Protein AF-A0A9Q0UWW4-F1 (afdb_monomer)

Sequence (151 aa):
MAEFVESRTKLNVGPIHRPPTVSKNQIAFLVVTVLIWVRFFIKNVATKDTILHDWRVWLLGAVFVYFFSVSGGSGMQLGGEGFAVGFLYTTVGLLLGVVTHLLVRVNNRSAQQVVMGAALVVSFWAVKKVVSLDNWKTGYGVHAFWPTSWR

Mean predicted aligned error: 13.15 Å

Foldseek 3Di:
DQVVCCVVPVDNDPDDDDDPPADPVRVVVVVVVVVVVVVVVVVVVVVCPDPVNDVVSVVVVVLVVQLCCQQPVDDPDDSVLSNLLSVLVSVLVVLVVCLPPVLVPDPDPVVSVVSVVVNVVSNVVSVVVVQVSVCVVPVDRDDPDDPPDDD

Radius of gyration: 26.38 Å; Cα contacts (8 Å, |Δi|>4): 57; chains: 1; bounding box: 58×31×73 Å

Organism: NCBI:txid2511006

Nearest PDB structures (foldseek):
  8pn9-assembly1_H  TM=8.032E-01  e=9.453E-02  Homo sapiens
  3j9m-assembly1_AL  TM=3.895E-01  e=6.860E+00  Homo sapiens

Solvent-accessible surface area (backbone atoms only — not comparable to full-atom values): 9039 Å² total; per-residue (Å²): 105,70,69,60,48,27,75,74,65,76,47,91,74,72,88,80,83,72,74,74,95,61,54,75,67,5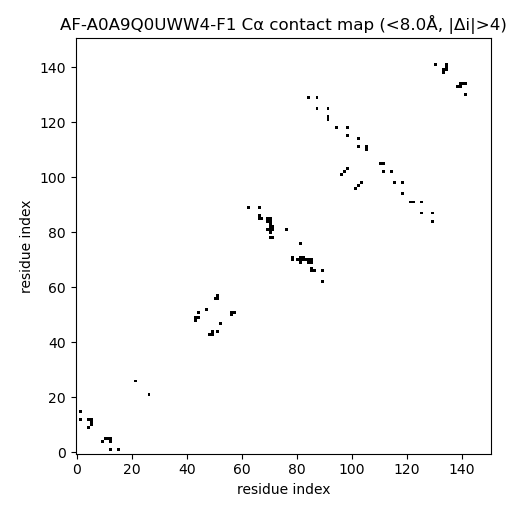8,52,51,50,49,52,53,52,48,57,58,47,48,62,55,49,52,54,52,57,70,66,61,84,36,73,88,68,41,66,65,52,54,52,52,49,51,53,50,53,49,37,53,50,61,25,63,72,56,98,83,58,60,66,70,57,22,44,52,52,20,48,46,53,49,53,52,53,50,51,52,48,39,57,68,62,53,46,72,70,53,88,49,65,69,59,45,51,51,52,51,53,50,51,52,53,52,49,53,51,44,52,53,49,53,52,53,54,47,30,69,74,69,68,48,77,88,73,84,84,70,84,88,70,91,129

Structure (mmCIF, N/CA/C/O backbone):
data_AF-A0A9Q0UWW4-F1
#
_entry.id   AF-A0A9Q0UWW4-F1
#
loop_
_atom_site.group_PDB
_atom_site.id
_atom_site.type_symbol
_atom_site.label_atom_id
_atom_site.label_alt_id
_atom_site.label_comp_id
_atom_site.label_asym_id
_atom_site.label_entity_id
_atom_site.label_seq_id
_atom_site.pdbx_PDB_ins_code
_atom_site.Cartn_x
_atom_site.Cartn_y
_atom_site.Cartn_z
_atom_site.occupancy
_atom_site.B_iso_or_equiv
_atom_site.auth_seq_id
_atom_site.auth_comp_id
_atom_site.auth_asym_id
_atom_site.auth_atom_id
_atom_site.pdbx_PDB_model_num
ATOM 1 N N . MET A 1 1 ? 22.596 -2.499 -25.577 1.00 62.81 1 MET A N 1
ATOM 2 C CA . MET A 1 1 ? 22.942 -3.419 -26.688 1.00 62.81 1 MET A CA 1
ATOM 3 C C . MET A 1 1 ? 24.288 -3.068 -27.316 1.00 62.81 1 MET A C 1
ATOM 5 O O . MET A 1 1 ? 25.119 -3.954 -27.365 1.00 62.81 1 MET A O 1
ATOM 9 N N . ALA A 1 2 ? 24.550 -1.815 -27.720 1.00 63.38 2 ALA A N 1
ATOM 10 C CA . ALA A 1 2 ? 25.876 -1.392 -28.210 1.00 63.38 2 ALA A CA 1
ATOM 11 C C . ALA A 1 2 ? 27.008 -1.689 -27.202 1.00 63.38 2 ALA A C 1
ATOM 13 O O . ALA A 1 2 ? 27.925 -2.430 -27.528 1.00 63.38 2 ALA A O 1
ATOM 14 N N . GLU A 1 3 ? 26.853 -1.258 -25.942 1.00 69.06 3 GLU A N 1
ATOM 15 C CA . GLU A 1 3 ? 27.795 -1.573 -24.846 1.00 69.06 3 GLU A CA 1
ATOM 16 C C . GLU A 1 3 ? 27.950 -3.084 -24.586 1.00 69.06 3 GLU A C 1
ATOM 18 O O . GLU A 1 3 ? 29.015 -3.577 -24.220 1.00 69.06 3 GLU A O 1
ATOM 23 N N . PHE A 1 4 ? 26.877 -3.851 -24.796 1.00 73.19 4 PHE A N 1
ATOM 24 C CA . PHE A 1 4 ? 26.891 -5.304 -24.621 1.00 73.19 4 PHE A CA 1
ATOM 25 C C . PHE A 1 4 ? 27.679 -6.004 -25.736 1.00 73.19 4 PHE A C 1
ATOM 27 O O . PHE A 1 4 ? 28.363 -6.990 -25.486 1.00 73.19 4 PHE A O 1
ATOM 34 N N . VAL A 1 5 ? 27.611 -5.494 -26.966 1.00 71.75 5 VAL A N 1
ATOM 35 C CA . VAL A 1 5 ? 28.386 -6.029 -28.090 1.00 71.75 5 VAL A CA 1
ATOM 36 C C . VAL A 1 5 ? 29.854 -5.616 -27.961 1.00 71.75 5 VAL A C 1
ATOM 38 O O . VAL A 1 5 ? 30.718 -6.482 -28.045 1.00 71.75 5 VAL A O 1
ATOM 41 N N . GLU A 1 6 ? 30.141 -4.350 -27.650 1.00 81.25 6 GLU A N 1
ATOM 42 C CA . GLU A 1 6 ? 31.507 -3.821 -27.495 1.00 81.25 6 GLU A CA 1
ATOM 43 C C . GLU A 1 6 ? 32.283 -4.515 -26.358 1.00 81.25 6 GLU A C 1
ATOM 45 O O . GLU A 1 6 ? 33.443 -4.889 -26.532 1.00 81.25 6 GLU A O 1
ATOM 50 N N . SER A 1 7 ? 31.626 -4.815 -25.231 1.00 78.88 7 SER A N 1
ATOM 51 C CA . SER A 1 7 ? 32.237 -5.577 -24.127 1.00 78.88 7 SER A CA 1
ATOM 52 C C . SER A 1 7 ? 32.540 -7.045 -24.462 1.00 78.88 7 SER A C 1
ATOM 54 O O . SER A 1 7 ? 33.432 -7.639 -23.854 1.00 78.88 7 SER A O 1
ATOM 56 N N . ARG A 1 8 ? 31.831 -7.648 -25.427 1.00 79.88 8 ARG A N 1
ATOM 57 C CA . ARG A 1 8 ? 32.003 -9.060 -25.823 1.00 79.88 8 ARG A CA 1
ATOM 58 C C . ARG A 1 8 ? 32.945 -9.236 -27.009 1.00 79.88 8 ARG A C 1
ATOM 60 O O . ARG A 1 8 ? 33.596 -10.273 -27.096 1.00 79.88 8 ARG A O 1
ATOM 67 N N . THR A 1 9 ? 33.029 -8.253 -27.901 1.00 77.69 9 THR A N 1
ATOM 68 C CA . THR A 1 9 ? 33.825 -8.344 -29.135 1.00 77.69 9 THR A CA 1
ATOM 69 C C . THR A 1 9 ? 35.062 -7.448 -29.134 1.00 77.69 9 THR A C 1
ATOM 71 O O . THR A 1 9 ? 35.898 -7.608 -30.019 1.00 77.69 9 THR A O 1
ATOM 74 N N . LYS A 1 10 ? 35.215 -6.541 -28.151 1.00 76.44 10 LYS A N 1
ATOM 75 C CA . LYS A 1 10 ? 36.306 -5.544 -28.057 1.00 76.44 10 LYS A CA 1
ATOM 76 C C . LYS A 1 10 ? 36.460 -4.665 -29.309 1.00 76.44 10 LYS A C 1
ATOM 78 O O . LYS A 1 10 ? 37.500 -4.041 -29.506 1.00 76.44 10 LYS A O 1
ATOM 83 N N . LEU A 1 11 ? 35.437 -4.624 -30.158 1.00 76.69 11 LEU A N 1
ATOM 84 C CA . LEU A 1 11 ? 35.383 -3.799 -31.356 1.00 76.69 11 LEU A CA 1
ATOM 85 C C . LEU A 1 11 ? 34.533 -2.572 -31.051 1.00 76.69 11 LEU A C 1
ATOM 87 O O . LEU A 1 11 ? 33.400 -2.712 -30.591 1.00 76.69 11 LEU A O 1
ATOM 91 N N . ASN A 1 12 ? 35.080 -1.384 -31.315 1.00 73.25 12 ASN A N 1
ATOM 92 C CA . ASN A 1 12 ? 34.363 -0.133 -31.109 1.00 73.25 12 ASN A CA 1
ATOM 93 C C . ASN A 1 12 ? 33.231 -0.032 -32.137 1.00 73.25 12 ASN A C 1
ATOM 95 O O . ASN A 1 12 ? 33.469 0.089 -33.342 1.00 73.25 12 ASN A O 1
ATOM 99 N N . VAL A 1 13 ? 31.995 -0.148 -31.661 1.00 72.38 13 VAL A N 1
ATOM 100 C CA . VAL A 1 13 ? 30.811 -0.020 -32.505 1.00 72.38 13 VAL A CA 1
ATOM 101 C C . VAL A 1 13 ? 30.376 1.439 -32.426 1.00 72.38 13 VAL A C 1
ATOM 103 O O . VAL A 1 13 ? 29.944 1.901 -31.374 1.00 72.38 13 VAL A O 1
ATOM 106 N N . GLY A 1 14 ? 30.510 2.170 -33.535 1.00 77.25 14 GLY A N 1
ATOM 107 C CA . GLY A 1 14 ? 30.086 3.569 -33.632 1.00 77.25 14 GLY A CA 1
ATOM 108 C C . GLY A 1 14 ? 28.591 3.784 -33.317 1.00 77.25 14 GLY A C 1
ATOM 109 O O . GLY A 1 14 ? 27.839 2.826 -33.113 1.00 77.25 14 GLY A O 1
ATOM 110 N N . PRO A 1 15 ? 28.121 5.045 -33.279 1.00 77.56 15 PRO A N 1
ATOM 111 C CA . PRO A 1 15 ? 26.773 5.377 -32.825 1.00 77.56 15 PRO A CA 1
ATOM 112 C C . PRO A 1 15 ? 25.697 4.650 -33.644 1.00 77.56 15 PRO A C 1
ATOM 114 O O . PRO A 1 15 ? 25.524 4.884 -34.840 1.00 77.56 15 PRO A O 1
ATOM 117 N N . ILE A 1 16 ? 24.944 3.768 -32.977 1.00 74.25 16 ILE A N 1
ATOM 118 C CA . ILE A 1 16 ? 23.845 3.024 -33.597 1.00 74.25 16 ILE A CA 1
ATOM 119 C C . ILE A 1 16 ? 22.669 3.980 -33.814 1.00 74.25 16 ILE A C 1
ATOM 121 O O . ILE A 1 16 ? 21.913 4.291 -32.887 1.00 74.25 16 ILE A O 1
ATOM 125 N N . HIS A 1 17 ? 22.487 4.429 -35.056 1.00 73.19 17 HIS A N 1
ATOM 126 C CA . HIS A 1 17 ? 21.294 5.163 -35.462 1.00 73.19 17 HIS A CA 1
ATOM 127 C C . HIS A 1 17 ? 20.083 4.229 -35.462 1.00 73.19 17 HIS A C 1
ATOM 129 O O . HIS A 1 17 ? 19.839 3.471 -36.398 1.00 73.19 17 HIS A O 1
ATOM 135 N N . ARG A 1 18 ? 19.302 4.291 -34.385 1.00 71.81 18 ARG A N 1
ATOM 136 C CA . ARG A 1 18 ? 17.993 3.643 -34.326 1.00 71.81 18 ARG A CA 1
ATOM 137 C C . ARG A 1 18 ? 16.998 4.421 -35.197 1.00 71.81 18 ARG A C 1
ATOM 139 O O . ARG A 1 18 ? 16.833 5.623 -34.963 1.00 71.81 18 ARG A O 1
ATOM 146 N N . PRO A 1 19 ? 16.334 3.785 -36.181 1.00 70.88 19 PRO A N 1
ATOM 147 C CA . PRO A 1 19 ? 15.236 4.433 -36.877 1.00 70.88 19 PRO A CA 1
ATOM 148 C C . PRO A 1 19 ? 14.135 4.772 -35.861 1.00 70.88 19 PRO A C 1
ATOM 150 O O . PRO A 1 19 ? 13.965 4.043 -34.875 1.00 70.88 19 PRO A O 1
ATOM 153 N N . PRO A 1 20 ? 13.398 5.877 -36.055 1.00 75.38 20 PRO A N 1
ATOM 154 C CA . PRO A 1 20 ? 12.251 6.175 -35.213 1.00 75.38 20 PRO A CA 1
ATOM 155 C C . PRO A 1 20 ? 11.292 4.982 -35.255 1.00 75.38 20 PRO A C 1
ATOM 157 O O . PRO A 1 20 ? 10.932 4.502 -36.327 1.00 75.38 20 PRO A O 1
ATOM 160 N N . THR A 1 21 ? 10.895 4.490 -34.080 1.00 79.56 21 THR A N 1
ATOM 161 C CA . THR A 1 21 ? 10.016 3.316 -33.929 1.00 79.56 21 THR A CA 1
ATOM 162 C C . THR A 1 21 ? 8.635 3.523 -34.547 1.00 79.56 21 THR A C 1
ATOM 164 O O . THR A 1 21 ? 7.915 2.560 -34.787 1.00 79.56 21 THR A O 1
ATOM 167 N N . VAL A 1 22 ? 8.268 4.779 -34.809 1.00 81.31 22 VAL A N 1
ATOM 168 C CA . VAL A 1 22 ? 6.979 5.192 -35.352 1.00 81.31 22 VAL A CA 1
ATOM 169 C C . VAL A 1 22 ? 7.222 6.161 -36.507 1.00 81.31 22 VAL A C 1
ATOM 171 O O . VAL A 1 22 ? 7.999 7.112 -36.388 1.00 81.31 22 VAL A O 1
ATOM 174 N N . SER A 1 23 ? 6.561 5.927 -37.639 1.00 87.19 23 SER A N 1
ATOM 175 C CA . SER A 1 23 ? 6.664 6.808 -38.806 1.00 87.19 23 SER A CA 1
ATOM 176 C C . SER A 1 23 ? 6.017 8.176 -38.544 1.00 87.19 23 SER A C 1
ATOM 178 O O . SER A 1 23 ? 5.076 8.297 -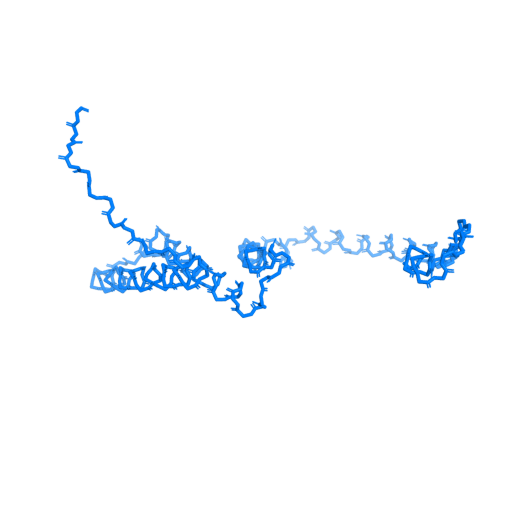37.758 1.00 87.19 23 SER A O 1
ATOM 180 N N . LYS A 1 24 ? 6.467 9.223 -39.253 1.00 85.94 24 LYS A N 1
ATOM 181 C CA . LYS A 1 24 ? 5.908 10.586 -39.125 1.00 85.94 24 LYS A CA 1
ATOM 182 C C . LYS A 1 24 ? 4.388 10.627 -39.349 1.00 85.94 24 LYS A C 1
ATOM 184 O O . LYS A 1 24 ? 3.685 11.347 -38.648 1.00 85.94 24 LYS A O 1
ATOM 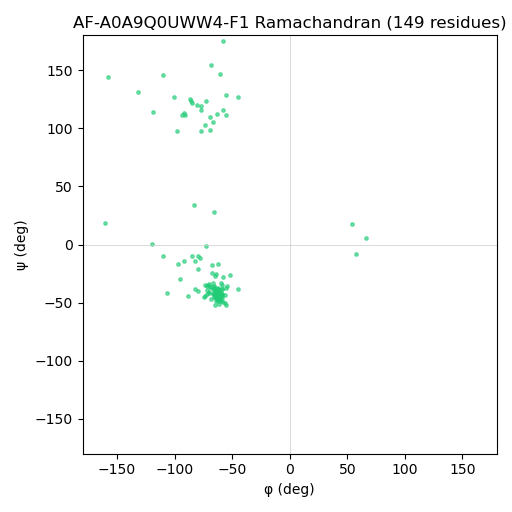189 N N . ASN A 1 25 ? 3.878 9.801 -40.262 1.00 87.69 25 ASN A N 1
ATOM 190 C CA . ASN A 1 25 ? 2.450 9.728 -40.574 1.00 87.69 25 ASN A CA 1
ATOM 191 C C . ASN A 1 25 ? 1.650 9.016 -39.471 1.00 87.69 25 ASN A C 1
ATOM 193 O O . ASN A 1 25 ? 0.534 9.425 -39.169 1.00 87.69 25 ASN A O 1
ATOM 197 N N . GLN A 1 26 ? 2.224 7.999 -38.819 1.00 89.06 26 GLN A N 1
ATOM 198 C CA . GLN A 1 26 ? 1.610 7.357 -37.651 1.00 89.06 26 GLN A CA 1
ATOM 199 C C . GLN A 1 26 ? 1.576 8.292 -36.437 1.00 89.06 26 GLN A C 1
ATOM 201 O O . GLN A 1 26 ? 0.588 8.298 -35.710 1.00 89.06 26 GLN A O 1
ATOM 206 N N . ILE A 1 27 ? 2.610 9.121 -36.244 1.00 88.00 27 ILE A N 1
ATOM 207 C CA . ILE A 1 27 ? 2.608 10.166 -35.209 1.00 88.00 27 ILE A CA 1
ATOM 208 C C . ILE A 1 27 ? 1.503 11.184 -35.501 1.00 88.00 27 ILE A C 1
ATOM 210 O O . ILE A 1 27 ? 0.718 11.496 -34.612 1.00 88.00 27 ILE A O 1
ATOM 214 N N . ALA A 1 28 ? 1.394 11.655 -36.747 1.00 91.31 28 ALA A N 1
ATOM 215 C CA . ALA A 1 28 ? 0.334 12.579 -37.143 1.00 91.31 28 ALA A CA 1
ATOM 216 C C . ALA A 1 28 ? -1.064 11.975 -36.914 1.00 91.31 28 ALA A C 1
ATOM 218 O O . ALA A 1 28 ? -1.933 12.631 -36.344 1.00 91.31 28 ALA A O 1
ATOM 219 N N . PHE A 1 29 ? -1.263 10.706 -37.275 1.00 94.25 29 PHE A N 1
ATOM 220 C CA . PHE A 1 29 ? -2.520 9.997 -37.044 1.00 94.25 29 PHE A CA 1
ATOM 221 C C . PHE A 1 29 ? -2.841 9.827 -35.551 1.00 94.25 29 PHE A C 1
ATOM 223 O O . PHE A 1 29 ? -3.977 10.064 -35.138 1.00 94.25 29 PHE A O 1
ATOM 230 N N . LEU A 1 30 ? -1.849 9.473 -34.727 1.00 92.00 30 LEU A N 1
ATOM 231 C CA . LEU A 1 30 ? -2.005 9.391 -33.273 1.00 92.00 30 LEU A CA 1
ATOM 232 C C . LEU A 1 30 ? -2.387 10.745 -32.680 1.00 92.00 30 LEU A C 1
ATOM 234 O O . LEU A 1 30 ? -3.326 10.813 -31.895 1.00 92.00 30 LEU A O 1
ATOM 238 N N . VAL A 1 31 ? -1.713 11.820 -33.088 1.00 92.31 31 VAL A N 1
ATOM 239 C CA . VAL A 1 31 ? -2.013 13.177 -32.617 1.00 92.31 31 VAL A CA 1
ATOM 240 C C . VAL A 1 31 ? -3.441 13.569 -32.986 1.00 92.31 31 VAL A C 1
ATOM 242 O O . VAL A 1 31 ? -4.188 14.003 -32.115 1.00 92.31 31 VAL A O 1
ATOM 245 N N . VAL A 1 32 ? -3.864 13.357 -34.234 1.00 94.31 32 VAL A N 1
ATOM 246 C CA . VAL A 1 32 ? -5.242 13.652 -34.667 1.00 94.31 32 VAL A CA 1
ATOM 247 C C . VAL A 1 32 ? -6.258 12.820 -33.882 1.00 94.31 32 VAL A C 1
ATOM 249 O O . VAL A 1 32 ? -7.252 13.358 -33.398 1.00 94.31 32 VAL A O 1
ATOM 252 N N . THR A 1 33 ? -5.991 11.529 -33.686 1.00 92.56 33 THR A N 1
ATOM 253 C CA . THR A 1 33 ? -6.867 10.634 -32.916 1.00 92.56 33 THR A CA 1
ATOM 254 C C . THR A 1 33 ? -6.991 11.090 -31.463 1.00 92.56 33 THR A C 1
ATOM 256 O O . THR A 1 33 ? -8.101 11.173 -30.938 1.00 92.56 33 THR A O 1
ATOM 259 N N . VAL A 1 34 ? -5.873 11.453 -30.827 1.00 92.75 34 VAL A N 1
ATOM 260 C CA . VAL A 1 34 ? -5.846 11.990 -29.460 1.00 92.75 34 VAL A CA 1
ATOM 261 C C . VAL A 1 34 ? -6.613 13.307 -29.381 1.00 92.75 34 VAL A C 1
ATOM 263 O O . VAL A 1 34 ? -7.416 13.479 -28.470 1.00 92.75 34 VAL A O 1
ATOM 266 N N . LEU A 1 35 ? -6.441 14.216 -30.343 1.00 92.06 35 LEU A N 1
ATOM 267 C CA . LEU A 1 35 ? -7.163 15.492 -30.377 1.00 92.06 35 LEU A CA 1
ATOM 268 C C . LEU A 1 35 ? -8.683 15.298 -30.508 1.00 92.06 35 LEU A C 1
ATOM 270 O O . LEU A 1 35 ? -9.452 15.982 -29.828 1.00 92.06 35 LEU A O 1
ATOM 274 N N . ILE A 1 36 ? -9.124 14.335 -31.323 1.00 90.56 36 ILE A N 1
ATOM 275 C CA . ILE A 1 36 ? -10.543 13.962 -31.435 1.00 90.56 36 ILE A CA 1
ATOM 276 C C . ILE A 1 36 ? -11.046 13.378 -30.105 1.00 90.56 36 ILE A C 1
ATOM 278 O O . ILE A 1 36 ? -12.105 13.774 -29.609 1.00 90.56 36 ILE A O 1
ATOM 282 N N . TRP A 1 37 ? -10.266 12.487 -29.487 1.00 86.50 37 TRP A N 1
ATOM 283 C CA . TRP A 1 37 ? -10.591 11.871 -28.197 1.00 86.50 37 TRP A CA 1
ATOM 284 C C . TRP A 1 37 ? -10.682 12.884 -27.056 1.00 86.50 37 TRP A C 1
ATOM 286 O O . TRP A 1 37 ? -11.592 12.792 -26.233 1.00 86.50 37 TRP A O 1
ATOM 296 N N . VAL A 1 38 ? -9.800 13.886 -27.026 1.00 86.06 38 VAL A N 1
ATOM 297 C CA . VAL A 1 38 ? -9.777 14.941 -26.003 1.00 86.06 38 VAL A CA 1
ATOM 298 C C . VAL A 1 38 ? -11.121 15.663 -25.929 1.00 86.06 38 VAL A C 1
ATOM 300 O O . VAL A 1 38 ? -11.651 15.869 -24.837 1.00 86.06 38 VAL A O 1
ATOM 303 N N . ARG A 1 39 ? -11.732 15.998 -27.073 1.00 82.56 39 ARG A N 1
ATOM 304 C CA . ARG A 1 39 ? -13.029 16.692 -27.089 1.00 82.56 39 ARG A CA 1
ATOM 305 C C . ARG A 1 39 ? -14.156 15.841 -26.498 1.00 82.56 39 ARG A C 1
ATOM 307 O O . ARG A 1 39 ? -15.031 16.391 -25.829 1.00 82.56 39 ARG A O 1
ATOM 314 N N . PHE A 1 40 ? -14.146 14.534 -26.745 1.00 79.19 40 PHE A N 1
ATOM 315 C CA . PHE A 1 40 ? -15.128 13.602 -26.186 1.00 79.19 40 PHE A CA 1
ATOM 316 C C . PHE A 1 40 ? -14.895 13.382 -24.686 1.00 79.19 40 PHE A C 1
ATOM 318 O O . PHE A 1 40 ? -15.827 13.455 -23.886 1.00 79.19 40 PHE A O 1
ATOM 325 N N . PHE A 1 41 ? -13.634 13.221 -24.292 1.00 77.88 41 PHE A N 1
ATOM 326 C CA . PHE A 1 41 ? -13.240 12.996 -22.908 1.00 77.88 41 PHE A CA 1
ATOM 327 C C . PHE A 1 41 ? -13.537 14.205 -22.010 1.00 77.88 41 PHE A C 1
ATOM 329 O O . PHE A 1 41 ? -14.102 14.032 -20.935 1.00 77.88 41 PHE A O 1
ATOM 336 N N . ILE A 1 42 ? -13.260 15.434 -22.466 1.00 77.56 42 ILE A N 1
ATOM 337 C CA . ILE A 1 42 ? -13.568 16.662 -21.708 1.00 77.56 42 ILE A CA 1
ATOM 338 C C . ILE A 1 42 ? -15.066 16.772 -21.419 1.00 77.56 42 ILE A C 1
ATOM 340 O O . ILE A 1 42 ? -15.445 17.136 -20.308 1.00 77.56 42 ILE A O 1
ATOM 344 N N . LYS A 1 43 ? -15.922 16.448 -22.397 1.00 69.19 43 LYS A N 1
ATOM 345 C CA . LYS A 1 43 ? -17.375 16.466 -22.189 1.00 69.19 43 LYS A CA 1
ATOM 346 C C . LYS A 1 43 ? -17.781 15.462 -21.113 1.00 69.19 43 LYS A C 1
ATOM 348 O O . LYS A 1 43 ? -18.484 15.846 -20.191 1.00 69.19 43 LYS A O 1
ATOM 353 N N . ASN A 1 44 ? -17.264 14.236 -21.178 1.00 68.00 44 ASN A N 1
ATOM 354 C CA . ASN A 1 44 ? -17.581 13.189 -20.204 1.00 68.00 44 ASN A CA 1
ATOM 355 C C . ASN A 1 44 ? -17.065 13.514 -18.790 1.00 68.00 44 ASN A C 1
ATOM 357 O O . ASN A 1 44 ? -17.736 13.213 -17.807 1.00 68.00 44 ASN A O 1
ATOM 361 N N . VAL A 1 45 ? -15.901 14.159 -18.668 1.00 73.19 45 VAL A N 1
ATOM 362 C CA . VAL A 1 45 ? -15.358 14.612 -17.375 1.00 73.19 45 VAL A CA 1
ATOM 363 C C . VAL A 1 45 ? -16.181 15.781 -16.818 1.00 73.19 45 VAL A C 1
ATOM 365 O O . VAL A 1 45 ? -16.499 15.795 -15.632 1.00 73.19 45 VAL A O 1
ATOM 368 N N . ALA A 1 46 ? -16.594 16.736 -17.655 1.00 71.19 46 ALA A N 1
ATOM 369 C CA . ALA A 1 46 ? -17.364 17.903 -17.220 1.00 71.19 46 ALA A CA 1
ATOM 370 C C . ALA A 1 46 ? -18.759 17.552 -16.666 1.00 71.19 46 ALA A C 1
ATOM 372 O O . ALA A 1 46 ? -19.270 18.271 -15.808 1.00 71.19 46 ALA A O 1
ATOM 373 N N . THR A 1 47 ? -19.359 16.442 -17.105 1.00 75.88 47 THR A N 1
ATOM 374 C CA . THR A 1 47 ? -20.681 15.981 -16.644 1.00 75.88 47 THR A CA 1
ATOM 375 C C . THR A 1 47 ? -20.669 15.411 -15.214 1.00 75.88 47 THR A C 1
ATOM 377 O O . THR A 1 47 ? -21.725 15.068 -14.702 1.00 75.88 47 THR A O 1
ATOM 380 N N . LYS A 1 48 ? -19.512 15.346 -14.530 1.00 64.81 48 LYS A N 1
ATOM 381 C CA . LYS A 1 48 ? -19.320 14.878 -13.132 1.00 64.81 48 LYS A CA 1
ATOM 382 C C . LYS A 1 48 ? -19.779 13.447 -12.799 1.00 64.81 48 LYS A C 1
ATOM 384 O O . LYS A 1 48 ? -19.389 12.941 -11.754 1.00 64.81 48 LYS A O 1
ATOM 389 N N . ASP A 1 49 ? -20.462 12.752 -13.703 1.00 66.50 49 ASP A N 1
ATOM 390 C CA . ASP A 1 49 ? -20.857 11.338 -13.584 1.00 66.50 49 ASP A CA 1
ATOM 391 C C . ASP A 1 49 ? -19.741 10.359 -13.999 1.00 66.50 49 ASP A C 1
ATOM 393 O O . ASP A 1 49 ? -19.980 9.296 -14.572 1.00 66.50 49 ASP A O 1
ATOM 397 N N . THR A 1 50 ? -18.476 10.705 -13.743 1.00 76.38 50 THR A N 1
ATOM 398 C CA . THR A 1 50 ? -17.338 9.825 -14.052 1.00 76.38 50 THR A CA 1
ATOM 399 C C . THR A 1 50 ? -16.689 9.279 -12.792 1.00 76.38 50 THR A C 1
ATOM 401 O O . THR A 1 50 ? -16.540 9.973 -11.791 1.00 76.38 50 THR A O 1
ATOM 404 N N . ILE A 1 51 ? -16.199 8.042 -12.894 1.00 77.38 51 ILE A N 1
ATOM 405 C CA . ILE A 1 51 ? -15.444 7.317 -11.856 1.00 77.38 51 ILE A CA 1
ATOM 406 C C . ILE A 1 51 ? -14.250 8.152 -11.334 1.00 77.38 51 ILE A C 1
ATOM 408 O O . ILE A 1 51 ? -13.856 8.029 -10.182 1.00 77.38 51 ILE A O 1
ATOM 412 N N . LEU A 1 52 ? -13.713 9.066 -12.153 1.00 80.06 52 LEU A N 1
ATOM 413 C CA . LEU A 1 52 ? -12.618 9.979 -11.800 1.00 80.06 52 LEU A CA 1
ATOM 414 C C . LEU A 1 52 ? -12.982 11.041 -10.750 1.00 80.06 52 LEU A C 1
ATOM 416 O O . LEU A 1 52 ? -12.079 11.638 -10.172 1.00 80.06 52 LEU A O 1
ATOM 420 N N . HIS A 1 53 ? -14.267 11.304 -10.513 1.00 84.38 53 HIS A N 1
ATOM 421 C CA . HIS A 1 53 ? -14.712 12.269 -9.503 1.00 84.38 53 HIS A CA 1
ATOM 422 C C . HIS A 1 53 ? -14.961 11.627 -8.135 1.00 84.38 53 HIS A C 1
ATOM 424 O O . HIS A 1 53 ? -15.065 12.341 -7.137 1.00 84.38 53 HIS A O 1
ATOM 430 N N . ASP A 1 54 ? -15.045 10.297 -8.065 1.00 87.81 54 ASP A N 1
ATOM 431 C CA . ASP A 1 54 ? -15.265 9.603 -6.803 1.00 87.81 54 ASP A CA 1
ATOM 432 C C . ASP A 1 54 ? -13.962 9.566 -5.988 1.00 87.81 54 ASP A C 1
ATOM 434 O O . ASP A 1 54 ? -12.946 8.994 -6.392 1.00 87.81 54 ASP A O 1
ATOM 438 N N . TRP A 1 55 ? -13.998 10.164 -4.797 1.00 86.38 55 TRP A N 1
ATOM 439 C CA . TRP A 1 55 ? -12.875 10.173 -3.858 1.00 86.38 55 TRP A CA 1
ATOM 440 C C . TRP A 1 55 ? -12.425 8.758 -3.469 1.00 86.38 55 TRP A C 1
ATOM 442 O O . TRP A 1 55 ? -11.248 8.545 -3.173 1.00 86.38 55 TRP A O 1
ATOM 452 N N . ARG A 1 56 ? -13.333 7.773 -3.498 1.00 89.31 56 ARG A N 1
ATOM 453 C CA . ARG A 1 56 ? -13.030 6.372 -3.179 1.00 89.31 56 ARG A CA 1
ATOM 454 C C . ARG A 1 56 ? -12.088 5.762 -4.205 1.00 89.31 56 ARG A C 1
AT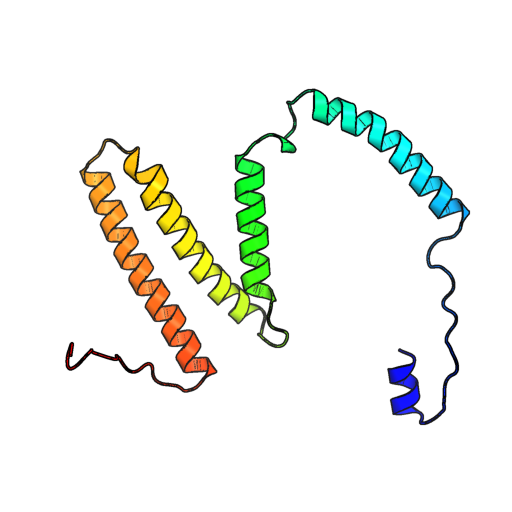OM 456 O O . ARG A 1 56 ? -11.207 4.993 -3.836 1.00 89.31 56 ARG A O 1
ATOM 463 N N . VAL A 1 57 ? -12.248 6.129 -5.474 1.00 89.69 57 VAL A N 1
ATOM 464 C CA . VAL A 1 57 ? -11.399 5.647 -6.570 1.00 89.69 57 VAL A CA 1
ATOM 465 C C . VAL A 1 57 ? -9.987 6.185 -6.401 1.00 89.69 57 VAL A C 1
ATOM 467 O O . VAL A 1 57 ? -9.027 5.427 -6.516 1.00 89.69 57 VAL A O 1
ATOM 470 N N . TRP A 1 58 ? -9.852 7.463 -6.044 1.00 91.38 58 TRP A N 1
ATOM 471 C CA . TRP A 1 58 ? -8.550 8.057 -5.746 1.00 91.38 58 TRP A CA 1
ATOM 472 C C . TRP A 1 58 ? -7.909 7.476 -4.493 1.00 91.38 58 TRP A C 1
ATOM 474 O O . TRP A 1 58 ? -6.705 7.232 -4.493 1.00 91.38 58 TRP A O 1
ATOM 484 N N . LEU A 1 59 ? -8.694 7.192 -3.452 1.00 90.38 59 LEU A N 1
ATOM 485 C CA . LEU A 1 59 ? -8.183 6.542 -2.250 1.00 90.38 59 LEU A CA 1
ATOM 486 C C . LEU A 1 59 ? -7.672 5.130 -2.561 1.00 90.38 59 LEU A C 1
ATOM 488 O O . LEU A 1 59 ? -6.547 4.795 -2.195 1.00 90.38 59 LEU A O 1
ATOM 492 N N . LEU A 1 60 ? -8.455 4.319 -3.277 1.00 90.38 60 LEU A N 1
ATOM 493 C CA . LEU A 1 60 ? -8.038 2.977 -3.693 1.00 90.38 60 LEU A CA 1
ATOM 494 C C . LEU A 1 60 ? -6.822 3.028 -4.626 1.00 90.38 60 LEU A C 1
ATOM 496 O O . LEU A 1 60 ? -5.892 2.242 -4.456 1.00 90.38 60 LEU A O 1
ATOM 500 N N . GLY A 1 61 ? -6.791 3.980 -5.561 1.00 91.50 61 GLY A N 1
ATOM 501 C CA . GLY A 1 61 ? -5.653 4.214 -6.448 1.00 91.50 61 GLY A CA 1
ATOM 502 C C . GLY A 1 61 ? -4.383 4.606 -5.691 1.00 91.50 61 GLY A C 1
ATOM 503 O O . GLY A 1 61 ? -3.313 4.071 -5.973 1.00 91.50 61 GLY A O 1
ATOM 504 N N . ALA A 1 62 ? -4.486 5.476 -4.685 1.00 90.00 62 ALA A N 1
ATOM 505 C CA . ALA A 1 62 ? -3.353 5.868 -3.850 1.00 90.00 62 ALA A CA 1
ATOM 506 C C . ALA A 1 62 ? -2.814 4.689 -3.024 1.00 90.00 62 ALA A C 1
ATOM 508 O O . ALA A 1 62 ? -1.602 4.480 -2.981 1.00 90.00 62 ALA A O 1
ATOM 509 N N . VAL A 1 63 ? -3.698 3.880 -2.426 1.00 89.19 63 VAL A N 1
ATOM 510 C CA . VAL A 1 63 ? -3.307 2.654 -1.705 1.00 89.19 63 VAL A CA 1
ATOM 511 C C . VAL A 1 63 ? -2.636 1.654 -2.651 1.00 89.19 63 VAL A C 1
ATOM 513 O O . VAL A 1 63 ? -1.622 1.059 -2.291 1.00 89.19 63 VAL A O 1
ATOM 516 N N . PHE A 1 64 ? -3.149 1.509 -3.874 1.00 88.56 64 PHE A N 1
ATOM 517 C CA . PHE A 1 64 ? -2.558 0.654 -4.903 1.00 88.56 64 PHE A CA 1
ATOM 518 C C . PHE A 1 64 ? -1.141 1.112 -5.277 1.00 88.56 64 PHE A C 1
ATOM 520 O O . PHE A 1 64 ? -0.202 0.320 -5.216 1.00 88.56 64 PHE A O 1
ATOM 527 N N . VAL A 1 65 ? -0.957 2.395 -5.602 1.00 87.50 65 VAL A N 1
ATOM 528 C CA . VAL A 1 65 ? 0.367 2.945 -5.939 1.00 87.50 65 VAL A CA 1
ATOM 529 C C . VAL A 1 65 ? 1.336 2.809 -4.762 1.00 87.50 65 VAL A C 1
ATOM 531 O O . VAL A 1 65 ? 2.481 2.410 -4.965 1.00 87.50 65 VAL A O 1
ATOM 534 N N . TYR A 1 66 ? 0.883 3.080 -3.535 1.00 86.56 66 TYR A N 1
ATOM 535 C CA . TYR A 1 66 ? 1.685 2.890 -2.325 1.00 86.56 66 TYR A CA 1
ATOM 536 C C . TYR A 1 66 ? 2.150 1.438 -2.175 1.00 86.56 66 TYR A C 1
ATOM 538 O O . TYR A 1 66 ? 3.344 1.197 -2.001 1.00 86.56 66 TYR A O 1
ATOM 546 N N . PHE A 1 67 ? 1.233 0.475 -2.305 1.00 85.69 67 PHE A N 1
ATOM 547 C CA . PHE A 1 67 ? 1.543 -0.947 -2.185 1.00 85.69 67 PHE A CA 1
ATOM 548 C C . PHE A 1 67 ? 2.639 -1.367 -3.170 1.00 85.69 67 PHE A C 1
ATOM 550 O O . PHE A 1 67 ? 3.644 -1.941 -2.755 1.00 85.69 67 PHE A O 1
ATOM 557 N N . PHE A 1 68 ? 2.484 -1.019 -4.452 1.00 82.75 68 PHE A N 1
ATOM 558 C CA . PHE A 1 68 ? 3.452 -1.383 -5.491 1.00 82.75 68 PHE A CA 1
ATOM 559 C C . PHE A 1 68 ? 4.788 -0.643 -5.366 1.00 82.75 68 PHE A C 1
ATOM 561 O O . PHE A 1 68 ? 5.840 -1.216 -5.655 1.00 82.75 68 PHE A O 1
ATOM 568 N N . SER A 1 69 ? 4.761 0.609 -4.906 1.00 81.00 69 SER A N 1
ATOM 569 C CA . SER A 1 69 ? 5.971 1.388 -4.628 1.00 81.00 69 SER A CA 1
ATOM 570 C C . SER A 1 69 ? 6.801 0.742 -3.516 1.00 81.00 69 SER A C 1
ATOM 572 O O . SER A 1 69 ? 8.001 0.510 -3.674 1.00 81.00 69 SER A O 1
ATOM 574 N N . VAL A 1 70 ? 6.146 0.359 -2.418 1.00 76.06 70 VAL A N 1
ATOM 575 C CA . VAL A 1 70 ? 6.801 -0.295 -1.279 1.00 76.06 70 VAL A CA 1
ATOM 576 C C . VAL A 1 70 ? 7.235 -1.723 -1.626 1.00 76.06 70 VAL A C 1
ATOM 578 O O . VAL A 1 70 ? 8.291 -2.159 -1.172 1.00 76.06 70 VAL A O 1
ATOM 581 N N . SER A 1 71 ? 6.476 -2.447 -2.455 1.00 73.50 71 SER A N 1
ATOM 582 C CA . SER A 1 71 ? 6.799 -3.834 -2.811 1.00 73.50 71 SER A CA 1
ATOM 583 C C . SER A 1 71 ? 7.880 -3.985 -3.887 1.00 73.50 71 SER A C 1
ATOM 585 O O . SER A 1 71 ? 8.451 -5.067 -4.003 1.00 73.50 71 SER A O 1
ATOM 587 N N . GLY A 1 72 ? 8.138 -2.957 -4.706 1.00 63.03 72 GLY A N 1
ATOM 588 C CA . GLY A 1 72 ? 8.985 -3.055 -5.907 1.00 63.03 72 GLY A CA 1
ATOM 589 C C . GLY A 1 72 ? 10.232 -2.163 -5.933 1.00 63.03 72 GLY A C 1
ATOM 590 O O . GLY A 1 72 ? 10.957 -2.177 -6.924 1.00 63.03 72 GLY A O 1
ATOM 591 N N . GLY A 1 73 ? 10.491 -1.375 -4.885 1.00 57.91 73 GLY A N 1
ATOM 592 C CA . GLY A 1 73 ? 11.475 -0.285 -4.925 1.00 57.91 73 GLY A CA 1
ATOM 593 C C . GLY A 1 73 ? 12.960 -0.653 -4.782 1.00 57.91 73 GLY A C 1
ATOM 594 O O . GLY A 1 73 ? 13.799 0.220 -4.990 1.00 57.91 73 GLY A O 1
ATOM 595 N N . SER A 1 74 ? 13.334 -1.892 -4.435 1.00 51.34 74 SER A N 1
ATOM 596 C CA . SER A 1 74 ? 14.749 -2.249 -4.220 1.00 51.34 74 SER A CA 1
ATOM 597 C C . SER A 1 74 ? 15.224 -3.335 -5.190 1.00 51.34 74 SER A C 1
ATOM 599 O O . SER A 1 74 ? 14.755 -4.471 -5.176 1.00 51.34 74 SER A O 1
ATOM 601 N N . GLY A 1 75 ? 16.161 -2.957 -6.065 1.00 54.69 75 GLY A N 1
ATOM 602 C CA . GLY A 1 75 ? 16.597 -3.673 -7.272 1.00 54.69 75 GLY A CA 1
ATOM 603 C C . GLY A 1 75 ? 17.300 -5.026 -7.099 1.00 54.69 75 GLY A C 1
ATOM 604 O O . GLY A 1 75 ? 18.092 -5.387 -7.960 1.00 54.69 75 GLY A O 1
ATOM 605 N N . MET A 1 76 ? 17.032 -5.783 -6.034 1.00 53.59 76 MET A N 1
ATOM 606 C CA . MET A 1 76 ? 17.500 -7.170 -5.874 1.00 53.59 76 MET A CA 1
ATOM 607 C C . MET A 1 76 ? 16.694 -7.979 -4.842 1.00 53.59 76 MET A C 1
ATOM 609 O O . MET A 1 76 ? 17.156 -9.005 -4.351 1.00 53.59 76 MET A O 1
ATOM 613 N N . GLN A 1 77 ? 15.486 -7.532 -4.494 1.00 59.53 77 GLN A N 1
ATOM 614 C CA . GLN A 1 77 ? 14.622 -8.215 -3.536 1.00 59.53 77 GLN A CA 1
ATOM 615 C C .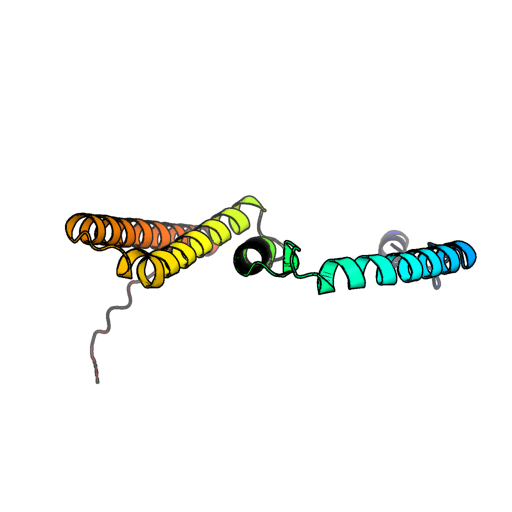 GLN A 1 77 ? 13.695 -9.178 -4.291 1.00 59.53 77 GLN A C 1
ATOM 617 O O . GLN A 1 77 ? 12.867 -8.739 -5.089 1.00 59.53 77 GLN A O 1
ATOM 622 N N . LEU A 1 78 ? 13.868 -10.494 -4.087 1.00 59.88 78 LEU A N 1
ATOM 623 C CA . LEU A 1 78 ? 13.012 -11.547 -4.657 1.00 59.88 78 LEU A CA 1
ATOM 624 C C . LEU A 1 78 ? 11.548 -11.131 -4.492 1.00 59.88 78 LEU A C 1
ATOM 626 O O . LEU A 1 78 ? 11.145 -10.810 -3.376 1.00 59.88 78 LEU A O 1
ATOM 630 N N . GLY A 1 79 ? 10.760 -11.124 -5.573 1.00 67.25 79 GLY A N 1
ATOM 631 C CA . GLY A 1 79 ? 9.412 -10.535 -5.580 1.00 67.25 79 GLY A CA 1
ATOM 632 C C . GLY A 1 79 ? 8.560 -10.900 -4.355 1.00 67.25 79 GLY A C 1
ATOM 633 O O . GLY A 1 79 ? 7.911 -10.035 -3.784 1.00 67.25 79 GLY A O 1
ATOM 634 N N . GLY A 1 80 ? 8.643 -12.135 -3.848 1.00 74.38 80 GLY A N 1
ATOM 635 C CA . GLY A 1 80 ? 7.918 -12.555 -2.640 1.00 74.38 80 GLY A CA 1
ATOM 636 C C . GLY A 1 80 ? 8.234 -11.758 -1.364 1.00 74.38 80 GLY A C 1
ATOM 637 O O . GLY A 1 80 ? 7.336 -11.521 -0.559 1.00 74.38 80 GLY A O 1
ATOM 638 N N . GLU A 1 81 ? 9.470 -11.300 -1.173 1.00 76.44 81 GLU A N 1
ATOM 639 C CA . GLU A 1 81 ? 9.865 -10.547 0.020 1.00 76.44 81 GLU A CA 1
ATOM 640 C C . GLU A 1 81 ? 9.322 -9.118 0.011 1.00 76.44 81 GLU A C 1
ATOM 642 O O . GLU A 1 81 ? 8.796 -8.656 1.023 1.00 76.44 81 GLU A O 1
ATOM 647 N N . GLY A 1 82 ? 9.419 -8.430 -1.130 1.00 78.56 82 GLY A N 1
ATOM 648 C CA . GLY A 1 82 ? 8.867 -7.086 -1.295 1.00 78.56 82 GLY A CA 1
ATOM 649 C C . GLY A 1 82 ? 7.344 -7.095 -1.165 1.00 78.56 82 GLY A C 1
ATOM 650 O O . GLY A 1 82 ? 6.770 -6.254 -0.475 1.00 78.56 82 GLY A O 1
ATOM 651 N N . PHE A 1 83 ? 6.683 -8.110 -1.729 1.00 83.56 83 PHE A N 1
ATOM 652 C CA . PHE A 1 83 ? 5.244 -8.314 -1.554 1.00 83.56 83 PHE A CA 1
ATOM 653 C C . PHE A 1 83 ? 4.859 -8.598 -0.095 1.00 83.56 83 PHE A C 1
ATOM 655 O O . PHE A 1 83 ? 3.888 -8.021 0.393 1.00 83.56 83 PHE A O 1
ATOM 662 N N . ALA A 1 84 ? 5.611 -9.438 0.626 1.00 85.62 84 ALA A N 1
ATOM 663 C CA . ALA A 1 84 ? 5.333 -9.728 2.035 1.00 85.62 84 ALA A CA 1
ATOM 664 C C . ALA A 1 84 ? 5.470 -8.474 2.912 1.00 85.62 84 ALA A C 1
ATOM 666 O O . ALA A 1 84 ? 4.607 -8.194 3.744 1.00 85.62 84 ALA A O 1
ATOM 667 N N . VAL A 1 85 ? 6.524 -7.688 2.696 1.00 84.25 85 VAL A N 1
ATOM 668 C CA . VAL A 1 85 ? 6.773 -6.445 3.432 1.00 84.25 85 VAL A CA 1
ATOM 669 C C . VAL A 1 85 ? 5.728 -5.376 3.082 1.00 84.25 85 VAL A C 1
ATOM 671 O O . VAL A 1 85 ? 5.122 -4.792 3.981 1.00 84.25 85 VAL A O 1
ATOM 674 N N . GLY A 1 86 ? 5.433 -5.177 1.793 1.00 86.44 86 GLY A N 1
ATOM 675 C CA . GLY A 1 86 ? 4.383 -4.264 1.330 1.00 86.44 86 GLY A CA 1
ATOM 676 C C . GLY A 1 86 ? 2.995 -4.624 1.869 1.00 86.44 86 GLY A C 1
ATOM 677 O O . GLY A 1 86 ? 2.237 -3.739 2.278 1.00 86.44 86 GLY A O 1
ATOM 678 N N . PHE A 1 87 ? 2.681 -5.919 1.965 1.00 89.00 87 PHE A N 1
ATOM 679 C CA . PHE A 1 87 ? 1.448 -6.409 2.582 1.00 89.00 87 PHE A CA 1
ATOM 680 C C . PHE A 1 87 ? 1.374 -6.080 4.076 1.00 89.00 87 PHE A C 1
ATOM 682 O O . PHE A 1 87 ? 0.344 -5.584 4.539 1.00 89.00 87 PHE A O 1
ATOM 689 N N . LEU A 1 88 ? 2.458 -6.302 4.827 1.00 90.25 88 LEU A N 1
ATOM 690 C CA . LEU A 1 88 ? 2.508 -5.989 6.258 1.00 90.25 88 LEU A CA 1
ATOM 691 C C . LEU A 1 88 ? 2.294 -4.490 6.511 1.00 90.25 88 LEU A C 1
ATOM 693 O O . LEU A 1 88 ? 1.444 -4.128 7.327 1.00 90.25 88 LEU A O 1
ATOM 697 N N . TYR A 1 89 ? 2.989 -3.618 5.775 1.00 88.06 89 TYR A N 1
ATOM 698 C CA . TYR A 1 89 ? 2.836 -2.166 5.924 1.00 88.06 89 TYR A CA 1
ATOM 699 C C . TYR A 1 89 ? 1.439 -1.676 5.545 1.00 88.06 89 TYR A C 1
ATOM 701 O O . TYR A 1 89 ? 0.836 -0.892 6.279 1.00 88.06 89 TYR A O 1
ATOM 709 N N . THR A 1 90 ? 0.887 -2.180 4.442 1.00 90.44 90 THR A N 1
ATOM 710 C CA . THR A 1 90 ? -0.459 -1.798 3.992 1.00 90.44 90 THR A CA 1
ATOM 711 C C . THR A 1 90 ? -1.527 -2.270 4.974 1.00 90.44 90 THR A C 1
ATOM 713 O O . THR A 1 90 ? -2.456 -1.523 5.272 1.00 90.44 90 THR A O 1
ATOM 716 N N . THR A 1 91 ? -1.371 -3.468 5.547 1.00 91.12 91 THR A N 1
ATOM 717 C CA . THR A 1 91 ? -2.290 -3.990 6.570 1.00 91.12 91 THR A CA 1
ATOM 718 C C . THR A 1 91 ? -2.319 -3.086 7.800 1.00 91.12 91 THR A C 1
ATOM 720 O O . THR A 1 91 ? -3.398 -2.702 8.248 1.00 91.12 91 THR A O 1
ATOM 723 N N . VAL A 1 92 ? -1.150 -2.694 8.321 1.00 92.12 92 VAL A N 1
ATOM 724 C CA . VAL A 1 92 ? -1.059 -1.802 9.490 1.00 92.12 92 VAL A CA 1
ATOM 725 C C . VAL A 1 92 ? -1.597 -0.403 9.169 1.00 92.12 92 VAL A C 1
ATOM 727 O O . VAL A 1 92 ? -2.350 0.157 9.964 1.00 92.12 92 VAL A O 1
ATOM 730 N N . GLY A 1 93 ? -1.273 0.148 7.995 1.00 90.88 93 GLY A N 1
ATOM 731 C CA . GLY A 1 93 ? -1.761 1.460 7.562 1.00 90.88 93 GLY A CA 1
ATOM 732 C C . GLY A 1 93 ? -3.283 1.512 7.400 1.00 90.88 93 GLY A C 1
ATOM 733 O O . GLY A 1 93 ? -3.929 2.433 7.904 1.00 90.88 93 GLY A O 1
ATOM 734 N N . LEU A 1 94 ? -3.878 0.498 6.762 1.00 91.44 94 LEU A N 1
ATOM 735 C CA . LEU A 1 94 ? -5.334 0.387 6.635 1.00 91.44 94 LEU A CA 1
ATOM 736 C C . LEU A 1 94 ? -6.002 0.204 7.996 1.00 91.44 94 LEU A C 1
ATOM 738 O O . LEU A 1 94 ? -7.005 0.856 8.272 1.00 91.44 94 LEU A O 1
ATOM 742 N N . LEU A 1 95 ? -5.434 -0.632 8.864 1.00 92.88 95 LEU A N 1
ATOM 743 C CA . LEU A 1 95 ? -5.929 -0.849 10.222 1.00 92.88 95 LEU A CA 1
ATOM 744 C C . LEU A 1 95 ? -5.934 0.461 11.027 1.00 92.88 95 LEU A C 1
ATOM 746 O O . LEU A 1 95 ? -6.940 0.774 11.663 1.00 92.88 95 LEU A O 1
ATOM 750 N N . LEU A 1 96 ? -4.881 1.277 10.930 1.00 90.81 96 LEU A N 1
ATOM 751 C CA . LEU A 1 96 ? -4.841 2.606 11.546 1.00 90.81 96 LEU A CA 1
ATOM 752 C C . LEU A 1 96 ? -5.922 3.541 10.973 1.00 90.81 96 LEU A C 1
ATOM 754 O O . LEU A 1 96 ? -6.606 4.239 11.726 1.00 90.81 96 LEU A O 1
ATOM 758 N N . GLY A 1 97 ? -6.127 3.525 9.654 1.00 90.62 97 GLY A N 1
ATOM 759 C CA . GLY A 1 97 ? -7.209 4.268 9.002 1.00 90.62 97 GLY A CA 1
ATOM 760 C C . GLY A 1 97 ? -8.597 3.845 9.498 1.00 90.62 97 GLY A C 1
ATOM 761 O O . GLY A 1 97 ? -9.425 4.690 9.839 1.00 90.62 97 GLY A O 1
ATOM 762 N N . VAL A 1 98 ? -8.838 2.538 9.625 1.00 89.94 98 VAL A N 1
ATOM 763 C CA . VAL A 1 98 ? -10.092 1.978 10.153 1.00 89.94 98 VAL A CA 1
ATOM 764 C C . VAL A 1 98 ? -10.315 2.419 11.599 1.00 89.94 98 VAL A C 1
ATOM 766 O O . VAL A 1 98 ? -11.402 2.896 11.922 1.00 89.94 98 VAL A O 1
ATOM 769 N N . VAL A 1 99 ? -9.302 2.299 12.460 1.00 92.12 99 VAL A N 1
ATOM 770 C CA . VAL A 1 99 ? -9.406 2.664 13.883 1.00 92.12 99 VAL A CA 1
ATOM 771 C C . VAL A 1 99 ? -9.671 4.161 14.064 1.00 92.12 99 VAL A C 1
ATOM 773 O O . VAL A 1 99 ? -10.465 4.540 14.920 1.00 92.12 99 VAL A O 1
ATOM 776 N N . THR A 1 100 ? -9.060 5.018 13.246 1.00 90.38 100 THR A N 1
ATOM 777 C CA . THR A 1 100 ? -9.192 6.479 13.385 1.00 90.38 100 THR A CA 1
ATOM 778 C C . THR A 1 100 ? -10.464 7.043 12.756 1.00 90.38 100 THR A C 1
ATOM 780 O O . THR A 1 100 ? -11.062 7.951 13.326 1.00 90.38 100 THR A O 1
ATOM 783 N N . HIS A 1 101 ? -10.898 6.520 11.605 1.00 88.81 101 HIS A N 1
ATOM 784 C CA . HIS A 1 101 ? -12.012 7.103 10.846 1.00 88.81 101 HIS A CA 1
ATOM 785 C C . HIS A 1 101 ? -13.308 6.289 10.917 1.00 88.81 101 HIS A C 1
ATOM 787 O O . HIS A 1 101 ? -14.385 6.868 11.052 1.00 88.81 101 HIS A O 1
ATOM 793 N N . LEU A 1 102 ? -13.240 4.957 10.825 1.00 87.00 102 LEU A N 1
ATOM 794 C CA . LEU A 1 102 ? -14.443 4.116 10.774 1.00 87.00 102 LEU A CA 1
ATOM 795 C C . LEU A 1 102 ? -14.921 3.723 12.169 1.00 87.00 102 LEU A C 1
ATOM 797 O O . LEU A 1 102 ? -16.112 3.808 12.464 1.00 87.00 102 LEU A O 1
ATOM 801 N N . LEU A 1 103 ? -13.996 3.328 13.043 1.00 87.62 103 LEU A N 1
ATOM 802 C CA . LEU A 1 103 ? -14.326 2.808 14.366 1.00 87.62 103 LEU A CA 1
ATOM 803 C C . LEU A 1 103 ? -14.951 3.871 15.276 1.00 87.62 103 LEU A C 1
ATOM 805 O O . LEU A 1 103 ? -15.851 3.565 16.059 1.00 87.62 103 LEU A O 1
ATOM 809 N N . VAL A 1 104 ? -14.535 5.130 15.119 1.00 88.62 104 VAL A N 1
ATOM 810 C CA . VAL A 1 104 ? -15.092 6.284 15.844 1.00 88.62 104 VAL A CA 1
ATOM 811 C C . VAL A 1 104 ? -16.564 6.525 15.485 1.00 88.62 104 VAL A C 1
ATOM 813 O O . VAL A 1 104 ? -17.318 7.052 16.298 1.00 88.62 104 VAL A O 1
ATOM 816 N N . ARG A 1 105 ? -17.012 6.096 14.297 1.00 88.62 105 ARG A N 1
ATOM 817 C CA . ARG A 1 105 ? -18.405 6.250 13.853 1.00 88.62 105 ARG A CA 1
ATOM 818 C C . ARG A 1 105 ? -19.332 5.130 14.343 1.00 88.62 105 ARG A C 1
ATOM 820 O O . ARG A 1 105 ? -20.546 5.231 14.177 1.00 88.62 105 ARG A O 1
ATOM 827 N N . VAL A 1 106 ? -18.784 4.065 14.927 1.00 90.19 106 VAL A N 1
ATOM 828 C CA . VAL A 1 106 ? -19.555 2.918 15.424 1.00 90.19 106 VAL A CA 1
ATOM 829 C C . VAL A 1 106 ? -20.143 3.239 16.798 1.00 90.19 106 VAL A C 1
ATOM 831 O O . VAL A 1 106 ? -19.411 3.456 17.752 1.00 90.19 106 VAL A O 1
ATOM 834 N N . ASN A 1 107 ? -21.471 3.195 16.928 1.00 89.44 107 ASN A N 1
ATOM 835 C CA . ASN A 1 107 ? -22.152 3.486 18.201 1.00 89.44 107 ASN A CA 1
ATOM 836 C C . ASN A 1 107 ? -22.097 2.329 19.223 1.00 89.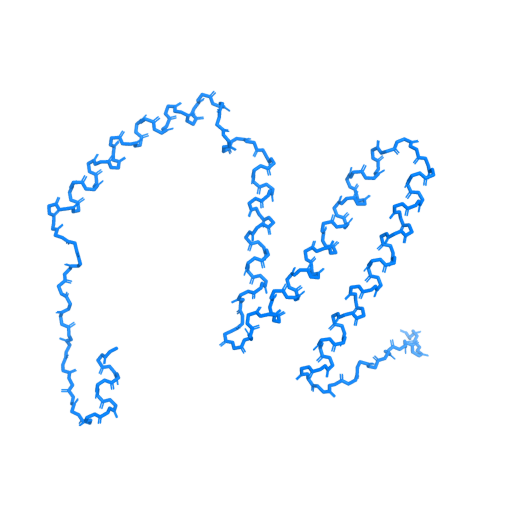44 107 ASN A C 1
ATOM 838 O O . ASN A 1 107 ? -22.460 2.508 20.383 1.00 89.44 107 ASN A O 1
ATOM 842 N N . ASN A 1 108 ? -21.671 1.129 18.814 1.00 93.50 108 ASN A N 1
ATOM 843 C CA . ASN A 1 108 ? -21.623 -0.048 19.682 1.00 93.50 108 ASN A CA 1
ATOM 844 C C . ASN A 1 108 ? -20.264 -0.176 20.392 1.00 93.50 108 ASN A C 1
ATOM 846 O O . ASN A 1 108 ? -19.255 -0.526 19.774 1.00 93.50 108 ASN A O 1
ATOM 850 N N . ARG A 1 109 ? -20.265 0.022 21.714 1.00 90.06 109 ARG A N 1
ATOM 851 C CA . ARG A 1 109 ? -19.068 -0.053 22.561 1.00 90.06 109 ARG A CA 1
ATOM 852 C C . ARG A 1 109 ? -18.415 -1.439 22.579 1.00 90.06 109 ARG A C 1
ATOM 854 O O . ARG A 1 109 ? -17.191 -1.522 22.555 1.00 90.06 109 ARG A O 1
ATOM 861 N N . SER A 1 110 ? -19.199 -2.518 22.583 1.00 91.88 110 SER A N 1
ATOM 862 C CA . SER A 1 110 ? -18.658 -3.885 22.550 1.00 91.88 110 SER A CA 1
ATOM 863 C C . SER A 1 110 ? -17.947 -4.159 21.228 1.00 91.88 110 SER A C 1
ATOM 865 O O . SER A 1 110 ? -16.842 -4.696 21.220 1.00 91.88 110 SER A O 1
ATOM 867 N N . ALA A 1 111 ? -18.529 -3.715 20.109 1.00 89.38 111 ALA A N 1
ATOM 868 C CA . ALA A 1 111 ? -17.884 -3.818 18.802 1.00 89.38 111 ALA A CA 1
ATOM 869 C C . ALA A 1 111 ? -16.587 -2.991 18.748 1.00 89.38 111 ALA A C 1
ATOM 871 O O . ALA A 1 111 ? -15.569 -3.486 18.270 1.00 89.38 111 ALA A O 1
ATOM 872 N N . GLN A 1 112 ? -16.589 -1.772 19.302 1.00 90.12 112 GLN A N 1
ATOM 873 C CA . GLN A 1 112 ? -15.383 -0.943 19.392 1.00 90.12 112 GLN A CA 1
ATOM 874 C C . GLN A 1 112 ? -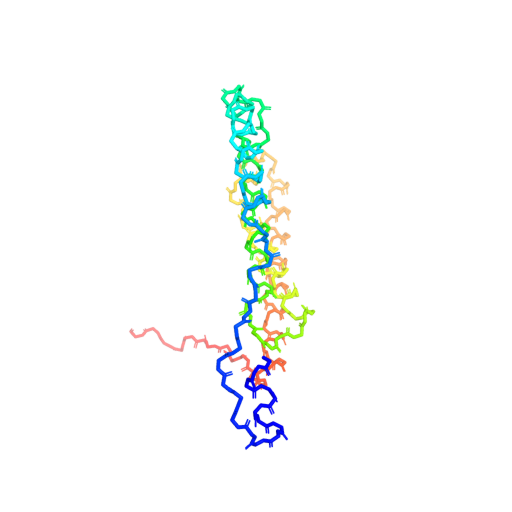14.258 -1.620 20.182 1.00 90.12 112 GLN A C 1
ATOM 876 O O . GLN A 1 112 ? -13.119 -1.651 19.719 1.00 90.12 112 GLN A O 1
ATOM 881 N N . GLN A 1 113 ? -14.575 -2.203 21.340 1.00 90.50 113 GLN A N 1
ATOM 882 C CA . GLN A 1 113 ? -13.602 -2.903 22.184 1.00 90.50 113 GLN A CA 1
ATOM 883 C C . GLN A 1 113 ? -13.016 -4.137 21.495 1.00 90.50 113 GLN A C 1
ATOM 885 O O . GLN A 1 113 ? -11.803 -4.341 21.537 1.00 90.50 113 GLN A O 1
ATOM 890 N N . VAL A 1 114 ? -13.853 -4.933 20.824 1.00 93.06 114 VAL A N 1
ATOM 891 C CA . VAL A 1 114 ? -13.399 -6.120 20.086 1.00 93.06 114 VAL A CA 1
ATOM 892 C C . VAL A 1 114 ? -12.475 -5.727 18.935 1.00 93.06 114 VAL A C 1
ATOM 894 O O . VAL A 1 114 ? -11.400 -6.306 18.792 1.00 93.06 114 VAL A O 1
ATOM 897 N N . VAL A 1 115 ? -12.844 -4.714 18.146 1.00 91.75 115 VAL A N 1
ATOM 898 C CA . VAL A 1 115 ? -12.013 -4.246 17.025 1.00 91.75 115 VAL A CA 1
ATOM 899 C C . VAL A 1 115 ? -10.701 -3.639 17.525 1.00 91.75 115 VAL A C 1
ATOM 901 O O . VAL A 1 115 ? -9.660 -3.894 16.931 1.00 91.75 115 VAL A O 1
ATOM 904 N N . MET A 1 116 ? -10.713 -2.901 18.637 1.00 92.38 116 MET A N 1
ATOM 905 C CA . MET A 1 116 ? -9.495 -2.393 19.283 1.00 92.38 116 MET A CA 1
ATOM 906 C C . MET A 1 116 ? -8.580 -3.518 19.778 1.00 92.38 116 MET A C 1
ATOM 908 O O . MET A 1 116 ? -7.371 -3.469 19.555 1.00 92.38 116 MET A O 1
ATOM 912 N N . GLY A 1 117 ? -9.145 -4.557 20.398 1.00 93.50 117 GLY A N 1
ATOM 913 C CA . GLY A 1 117 ? -8.389 -5.741 20.805 1.00 93.50 117 GLY A CA 1
ATOM 914 C C . GLY A 1 117 ? -7.762 -6.454 19.606 1.00 93.50 117 GLY A C 1
ATOM 915 O O . GLY A 1 117 ? -6.562 -6.731 19.602 1.00 93.50 117 GLY A O 1
ATOM 916 N N . ALA A 1 118 ? -8.543 -6.675 18.547 1.00 92.69 118 ALA A N 1
ATOM 917 C CA . ALA A 1 118 ? -8.054 -7.266 17.305 1.00 92.69 118 ALA A CA 1
ATOM 918 C C . ALA A 1 118 ? -6.956 -6.408 16.653 1.00 92.69 118 ALA A C 1
ATOM 920 O O . ALA A 1 118 ? -5.938 -6.941 16.212 1.00 92.69 118 ALA A O 1
ATOM 921 N N . ALA A 1 119 ? -7.122 -5.083 16.650 1.00 93.06 119 ALA A N 1
ATOM 922 C CA . ALA A 1 119 ? -6.155 -4.136 16.112 1.00 93.06 119 ALA A CA 1
ATOM 923 C C . ALA A 1 119 ? -4.785 -4.251 16.799 1.00 93.06 119 ALA A C 1
ATOM 925 O O . ALA A 1 119 ? -3.753 -4.272 16.123 1.00 93.06 119 ALA A O 1
ATOM 926 N N . LEU A 1 120 ? -4.771 -4.386 18.128 1.00 93.25 120 LEU A N 1
ATOM 927 C CA . LEU A 1 120 ? -3.543 -4.582 18.903 1.00 93.25 120 LEU A CA 1
ATOM 928 C C . LEU A 1 120 ? -2.872 -5.922 18.589 1.00 93.25 120 LEU A C 1
ATOM 930 O O . LEU A 1 120 ? -1.663 -5.962 18.360 1.00 93.25 120 LEU A O 1
ATOM 934 N N . VAL A 1 121 ? -3.648 -7.008 18.520 1.00 94.62 121 VAL A N 1
ATOM 935 C CA . VAL A 1 121 ? -3.128 -8.350 18.209 1.00 94.62 121 VAL A CA 1
ATOM 936 C C . VAL A 1 121 ? -2.513 -8.394 16.809 1.00 94.62 121 VAL A C 1
ATOM 938 O O . VAL A 1 121 ? -1.395 -8.884 16.639 1.00 94.62 121 VAL A O 1
ATOM 941 N N . VAL A 1 122 ? -3.209 -7.843 15.811 1.00 93.62 122 VAL A N 1
ATOM 942 C CA . VAL A 1 122 ? -2.721 -7.794 14.425 1.00 93.62 122 VAL A CA 1
ATOM 943 C C . VAL A 1 122 ? -1.476 -6.914 14.317 1.00 93.62 122 VAL A C 1
ATOM 945 O O . VAL A 1 122 ? -0.512 -7.315 13.666 1.00 93.62 122 VAL A O 1
ATOM 948 N N . SER A 1 123 ? -1.448 -5.764 14.997 1.00 91.06 123 SER A N 1
ATOM 949 C CA . SER A 1 123 ? -0.274 -4.878 15.011 1.00 91.06 123 SER A CA 1
ATOM 950 C C . SER A 1 123 ? 0.943 -5.562 15.634 1.00 91.06 123 SER A C 1
ATOM 952 O O . SER A 1 123 ? 2.029 -5.537 15.056 1.00 91.06 123 SER A O 1
ATOM 954 N N . PHE A 1 124 ? 0.764 -6.244 16.768 1.00 91.69 124 PHE A N 1
ATOM 955 C CA . PHE A 1 124 ? 1.837 -7.002 17.414 1.00 91.69 124 PHE A CA 1
ATOM 956 C C . PHE A 1 124 ? 2.371 -8.124 16.513 1.00 91.69 124 PHE A C 1
ATOM 958 O O . PHE A 1 124 ? 3.584 -8.290 16.359 1.00 91.69 124 PHE A O 1
ATOM 965 N N . TRP A 1 125 ? 1.471 -8.872 15.870 1.00 94.38 125 TRP A N 1
ATOM 966 C CA . TRP A 1 125 ? 1.844 -9.920 14.922 1.00 94.38 125 TRP A CA 1
ATOM 967 C C . TRP A 1 125 ? 2.616 -9.364 13.719 1.00 94.38 125 TRP A C 1
ATOM 969 O O . TRP A 1 125 ? 3.651 -9.924 13.348 1.00 94.38 125 TRP A O 1
ATOM 979 N N . ALA A 1 126 ? 2.154 -8.252 13.143 1.00 91.94 126 ALA A N 1
ATOM 980 C CA . ALA A 1 126 ? 2.791 -7.626 11.991 1.00 91.94 126 ALA A CA 1
ATOM 981 C C . ALA A 1 126 ? 4.211 -7.153 12.326 1.00 91.94 126 ALA A C 1
ATOM 983 O O . ALA A 1 126 ? 5.149 -7.489 11.604 1.00 91.94 126 ALA A O 1
ATOM 984 N N . VAL A 1 127 ? 4.397 -6.469 13.461 1.00 88.94 127 VAL A N 1
ATOM 985 C CA . VAL A 1 127 ? 5.723 -6.034 13.932 1.00 88.94 127 VAL A CA 1
ATOM 986 C C . VAL A 1 127 ? 6.648 -7.232 14.143 1.00 88.94 127 VAL A C 1
ATOM 988 O O . VAL A 1 127 ? 7.782 -7.222 13.669 1.00 88.94 127 VAL A O 1
ATOM 991 N N . LYS A 1 128 ? 6.160 -8.311 14.768 1.00 89.50 128 LYS A N 1
ATOM 992 C CA . LYS A 1 128 ? 6.945 -9.542 14.941 1.00 89.50 128 LYS A CA 1
ATOM 993 C C . LYS A 1 128 ? 7.392 -10.131 13.599 1.00 89.50 128 LYS A C 1
ATOM 995 O O . LYS A 1 128 ? 8.511 -10.633 13.498 1.00 89.50 128 LYS A O 1
ATOM 1000 N N . LYS A 1 129 ? 6.542 -10.085 12.568 1.00 90.00 129 LYS A N 1
ATOM 1001 C CA . LYS A 1 129 ? 6.895 -10.551 11.219 1.00 90.00 129 LYS A CA 1
ATOM 1002 C C . LYS A 1 129 ? 7.912 -9.645 10.540 1.00 90.00 129 LYS A C 1
ATOM 1004 O O . LYS A 1 129 ? 8.856 -10.176 9.966 1.00 90.00 129 LYS A O 1
ATOM 1009 N N . VAL A 1 130 ? 7.776 -8.327 10.662 1.00 86.50 130 VAL A N 1
ATOM 1010 C CA . VAL A 1 130 ? 8.770 -7.372 10.145 1.00 86.50 130 VAL A CA 1
ATOM 1011 C C . VAL A 1 130 ? 10.135 -7.616 10.788 1.00 86.50 130 VAL A C 1
ATOM 1013 O O . VAL A 1 130 ? 11.112 -7.792 10.070 1.00 86.50 130 VAL A O 1
ATOM 1016 N N . VAL A 1 131 ? 10.194 -7.738 12.116 1.00 85.69 131 VAL A N 1
ATOM 1017 C CA . VAL A 1 131 ? 11.442 -8.027 12.844 1.00 85.69 131 VAL A CA 1
ATOM 1018 C C . VAL A 1 131 ? 12.027 -9.380 12.442 1.00 85.69 131 VAL A C 1
ATOM 1020 O O . VAL A 1 131 ? 13.223 -9.499 12.214 1.00 85.69 131 VAL A O 1
ATOM 1023 N N . SER A 1 132 ? 11.192 -10.412 12.302 1.00 84.94 132 SER A N 1
ATOM 1024 C CA . SER A 1 132 ? 11.655 -11.727 11.848 1.00 84.94 132 SER A CA 1
ATOM 1025 C C . SER A 1 132 ? 12.234 -11.691 10.432 1.00 84.94 132 SER A C 1
ATOM 1027 O O . SER A 1 132 ? 13.179 -12.427 10.162 1.00 84.94 132 SER A O 1
ATOM 1029 N N . LEU A 1 133 ? 11.653 -10.890 9.534 1.00 84.06 133 LEU A N 1
ATOM 1030 C CA . LEU A 1 133 ? 12.144 -10.722 8.166 1.00 84.06 133 LEU A CA 1
ATOM 1031 C C . LEU A 1 133 ? 13.449 -9.925 8.139 1.00 84.06 133 LEU A C 1
ATOM 1033 O O . LEU A 1 133 ? 14.341 -10.272 7.371 1.00 84.06 133 LEU A O 1
ATOM 1037 N N . ASP A 1 134 ? 13.569 -8.900 8.980 1.00 81.25 134 ASP A N 1
ATOM 1038 C CA . ASP A 1 134 ? 14.792 -8.109 9.103 1.00 81.25 134 ASP A CA 1
ATOM 1039 C C . ASP A 1 134 ? 15.948 -8.953 9.652 1.00 81.25 134 ASP A C 1
ATOM 1041 O O . ASP A 1 134 ? 16.965 -9.097 8.977 1.00 81.25 134 ASP A O 1
ATOM 1045 N N . ASN A 1 135 ? 15.737 -9.634 10.786 1.00 83.94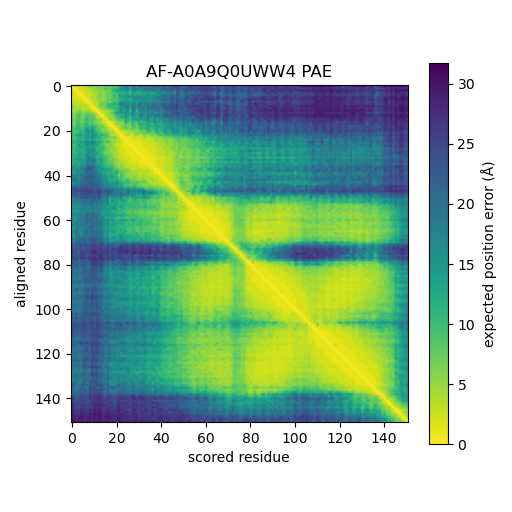 135 ASN A N 1
ATOM 1046 C CA . ASN A 1 135 ? 16.725 -10.532 11.391 1.00 83.94 135 ASN A CA 1
ATOM 1047 C C . ASN A 1 135 ? 17.194 -11.617 10.408 1.00 83.94 135 ASN A C 1
ATOM 1049 O O . ASN A 1 135 ? 18.361 -12.001 10.414 1.00 83.94 135 ASN A O 1
ATOM 1053 N N . TRP A 1 136 ? 16.287 -12.129 9.568 1.00 81.44 136 TRP A N 1
ATOM 1054 C CA . TRP A 1 136 ? 16.621 -13.134 8.560 1.00 81.44 136 TRP A CA 1
ATOM 1055 C C . TRP A 1 136 ? 17.494 -12.571 7.429 1.00 81.44 136 TRP A C 1
ATOM 1057 O O . TRP A 1 136 ? 18.395 -13.270 6.968 1.00 81.44 136 TRP A O 1
ATOM 1067 N N . LYS A 1 137 ? 17.275 -11.319 7.003 1.00 73.38 137 LYS A N 1
ATOM 1068 C CA . LYS A 1 137 ? 18.072 -10.682 5.938 1.00 73.38 137 LYS A CA 1
ATOM 1069 C C . LYS A 1 137 ? 19.419 -10.160 6.420 1.00 73.38 137 LYS A C 1
ATOM 1071 O O . LYS A 1 137 ? 20.400 -10.260 5.691 1.00 73.38 137 LYS A O 1
ATOM 1076 N N . THR A 1 138 ? 19.464 -9.564 7.608 1.00 78.12 138 THR A N 1
ATOM 1077 C CA . THR A 1 138 ? 20.656 -8.870 8.122 1.00 78.12 138 THR A CA 1
ATOM 1078 C C . THR A 1 138 ? 21.498 -9.745 9.046 1.00 78.12 138 THR A C 1
ATOM 1080 O O . THR A 1 138 ? 22.651 -9.416 9.312 1.00 78.12 138 THR A O 1
ATOM 1083 N N . GLY A 1 139 ? 20.938 -10.846 9.563 1.00 78.06 139 GLY A N 1
ATOM 1084 C CA . GLY A 1 139 ? 21.558 -11.636 10.629 1.00 78.06 139 GLY A CA 1
ATOM 1085 C C . GLY A 1 139 ? 21.663 -10.879 11.959 1.00 78.06 139 GLY A C 1
ATOM 1086 O O . GLY A 1 139 ? 22.266 -11.386 12.904 1.00 78.06 139 GLY A O 1
ATOM 1087 N N . TYR A 1 140 ? 21.098 -9.671 12.045 1.00 70.50 140 TYR A N 1
ATOM 1088 C CA . TYR A 1 140 ? 21.158 -8.828 13.227 1.00 70.50 140 TYR A CA 1
ATOM 1089 C C . TYR A 1 140 ? 20.029 -9.213 14.182 1.00 70.50 140 TYR A C 1
ATOM 1091 O O . TYR A 1 140 ? 18.860 -9.215 13.812 1.00 70.50 140 TYR A O 1
ATOM 1099 N N . GLY A 1 1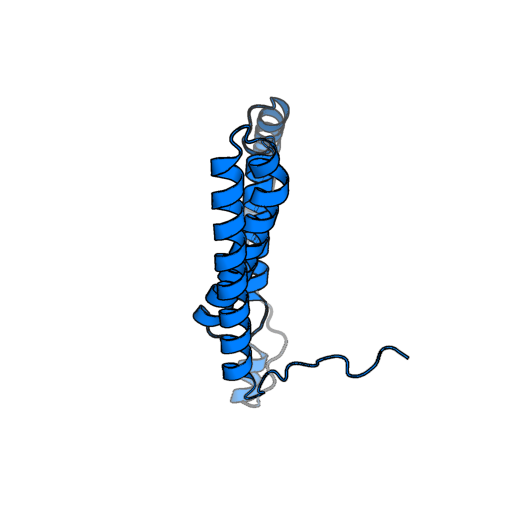41 ? 20.362 -9.562 15.423 1.00 70.12 141 GLY A N 1
ATOM 1100 C CA . GLY A 1 141 ? 19.356 -9.761 16.459 1.00 70.12 141 GLY A CA 1
ATOM 1101 C C . GLY A 1 141 ? 18.875 -8.408 16.966 1.00 70.12 141 GLY A C 1
ATOM 1102 O O . GLY A 1 141 ? 19.658 -7.672 17.558 1.00 70.12 141 GLY A O 1
ATOM 1103 N N . VAL A 1 142 ? 17.597 -8.073 16.768 1.00 65.44 142 VAL A N 1
ATOM 1104 C CA . VAL A 1 142 ? 17.009 -6.875 17.388 1.00 65.44 142 VAL A CA 1
ATOM 1105 C C . VAL A 1 142 ? 17.202 -6.931 18.906 1.00 65.44 142 VAL A C 1
ATOM 1107 O O . VAL A 1 142 ? 16.606 -7.754 19.603 1.00 65.44 142 VAL A O 1
ATOM 1110 N N . HIS A 1 143 ? 18.038 -6.031 19.417 1.00 67.75 143 HIS A N 1
ATOM 1111 C CA . HIS A 1 143 ? 18.227 -5.827 20.842 1.00 67.75 143 HIS A CA 1
ATOM 1112 C C . HIS A 1 143 ? 17.177 -4.840 21.345 1.00 67.75 143 HIS A C 1
ATOM 1114 O O . HIS A 1 143 ? 17.052 -3.728 20.832 1.00 67.75 143 HIS A O 1
ATOM 1120 N N . ALA A 1 144 ? 16.416 -5.241 22.361 1.00 67.25 144 ALA A N 1
ATOM 1121 C CA . ALA A 1 144 ? 15.521 -4.328 23.049 1.00 67.25 144 ALA A CA 1
ATOM 1122 C C . ALA A 1 144 ? 16.366 -3.279 23.786 1.00 67.25 144 ALA A C 1
ATOM 1124 O O . ALA A 1 144 ? 16.977 -3.572 24.813 1.00 67.25 144 ALA A O 1
ATOM 1125 N N . PHE A 1 145 ? 16.417 -2.058 23.256 1.00 67.69 145 PHE A N 1
ATOM 1126 C CA . PHE A 1 145 ? 16.987 -0.930 23.980 1.00 67.69 145 PHE A CA 1
ATOM 1127 C C . PHE A 1 145 ? 15.966 -0.461 25.014 1.00 67.69 145 PHE A C 1
ATOM 1129 O O . PHE A 1 145 ? 15.017 0.256 24.699 1.00 67.69 145 PHE A O 1
ATOM 1136 N N . TRP A 1 146 ? 16.145 -0.907 26.255 1.00 69.50 146 TRP A N 1
ATOM 1137 C CA . TRP A 1 146 ? 15.440 -0.336 27.393 1.00 69.50 146 TRP A CA 1
ATOM 1138 C C . TRP A 1 146 ? 16.230 0.885 27.882 1.00 69.50 146 TRP A C 1
ATOM 1140 O O . TRP A 1 146 ? 17.412 0.729 28.201 1.00 69.50 146 TRP A O 1
ATOM 1150 N N . PRO A 1 147 ? 15.647 2.096 27.932 1.00 67.25 147 PRO A N 1
ATOM 1151 C CA . PRO A 1 147 ? 16.348 3.255 28.469 1.00 67.25 147 PRO A CA 1
ATOM 1152 C C . PRO A 1 147 ? 16.652 3.008 29.952 1.00 67.25 147 PRO A C 1
ATOM 1154 O O . PRO A 1 147 ? 15.751 2.912 30.782 1.00 67.25 147 PRO A O 1
ATOM 1157 N N . THR A 1 148 ? 17.935 2.852 30.282 1.00 76.12 148 THR A N 1
ATOM 1158 C CA . THR A 1 148 ? 18.405 2.551 31.645 1.00 76.12 148 THR A CA 1
ATOM 1159 C C . THR A 1 148 ? 18.512 3.792 32.526 1.00 76.12 148 THR A C 1
ATOM 1161 O O . THR A 1 148 ? 18.582 3.667 33.745 1.00 76.12 148 THR A O 1
ATOM 1164 N N . SER A 1 149 ? 18.473 4.996 31.951 1.00 73.69 149 SER A N 1
ATOM 1165 C CA . SER A 1 149 ? 18.237 6.230 32.700 1.00 73.69 149 SER A CA 1
ATOM 1166 C C . SER A 1 149 ? 17.705 7.330 31.788 1.00 73.69 149 SER A C 1
ATOM 1168 O O . SER A 1 149 ? 18.102 7.436 30.629 1.00 73.69 149 SER A O 1
ATOM 1170 N N . TRP A 1 150 ? 16.814 8.151 32.334 1.00 73.06 150 TRP A N 1
ATOM 1171 C CA . TRP A 1 150 ? 16.467 9.455 31.784 1.00 73.06 150 TRP A CA 1
ATOM 1172 C C . TRP A 1 150 ? 17.294 10.464 32.580 1.00 73.06 150 TRP A C 1
ATOM 1174 O O . TRP A 1 150 ? 16.963 10.746 33.731 1.00 73.06 150 TRP A O 1
ATOM 1184 N N . ARG A 1 151 ? 18.436 10.882 32.029 1.00 50.28 151 ARG A N 1
ATOM 1185 C CA . ARG A 1 151 ? 19.191 12.027 32.551 1.00 50.28 151 ARG A CA 1
ATOM 1186 C C . ARG A 1 151 ? 18.635 13.314 31.970 1.00 50.28 151 ARG A C 1
ATOM 1188 O O . ARG A 1 151 ? 18.311 13.295 30.763 1.00 50.28 151 ARG A O 1
#

InterPro domains:
  IPR021149 MAGT1/OST3/OST6 [PF04756] (71-140)

Secondary structure (DSSP, 8-state):
-HHHHHHHH--------PPPSS-HHHHHHHHHHHHHHHHHHHHHHHTS-SGGG-HHHHHHHHHHHHHHHHHH-STT--HHHHHHHHHHHHHHHHHHHIIIIIGGG---HHHHHHHHHHHHHHHHHHHHHHHHHHHHHH-------------

pLDDT: mean 81.76, std 10.39, range [50.28, 94.62]